Protein AF-A0A923TJC0-F1 (afdb_monomer_lite)

Foldseek 3Di:
DDPPPDPLADPLCVPPDPLLSVLLSVCVVPVDLVSLLLVLLRLLCVLQPDNDPQDSDPDPVNFAAFRCPRRNDDLVSLVVSQVSLCVRLVFHDDSVVVVVDTGSNSSSVVSSVRSVVVVVVD

Secondary structure (DSSP, 8-state):
---PPPPSS-GGGTTS-HHHHHHHHHHHHH--HHHHHHHHHHHHHHT-SS-----SS--HHHHT-BTTTTT---HHHHHHHHHHHHHHHT----HHHHHT--BHHHHHHHHHHHHHHHHHH-

Sequence (122 aa):
MSSTPAPLDPPQLARFPADVRAAYRCYRATGDAAAVQVVVLSAVREHCPRQPTLGSDDSAATINLHLVDDLGYDSLAIAELVFFLEDLFEVSICTQEIQAIGTVGELRGFVAQKLAEKSAAA

Structure (mmCIF, N/CA/C/O backbone):
data_AF-A0A923TJC0-F1
#
_entry.id   AF-A0A923TJC0-F1
#
loop_
_atom_site.group_PDB
_atom_site.id
_atom_site.type_symbol
_atom_site.label_atom_id
_atom_site.label_alt_id
_atom_site.label_comp_id
_atom_site.label_asym_id
_atom_site.label_entity_id
_atom_site.label_seq_id
_atom_site.pdbx_PDB_ins_code
_atom_site.Cartn_x
_atom_site.Cartn_y
_atom_site.Cartn_z
_atom_site.occupancy
_atom_site.B_iso_or_equiv
_atom_site.auth_seq_id
_atom_site.auth_comp_id
_atom_site.auth_asym_id
_atom_site.auth_atom_id
_atom_site.pdbx_PDB_model_num
ATOM 1 N N . MET A 1 1 ? -32.253 14.838 12.403 1.00 41.09 1 MET A N 1
ATOM 2 C CA . MET A 1 1 ? -30.906 14.278 12.630 1.00 41.09 1 MET A CA 1
ATOM 3 C C . MET A 1 1 ? -30.535 13.521 11.368 1.00 41.09 1 MET A C 1
ATOM 5 O O . MET A 1 1 ? -30.833 12.342 11.258 1.00 41.09 1 MET A O 1
ATOM 9 N N . SER A 1 2 ? -30.030 14.228 10.360 1.00 36.53 2 SER A N 1
ATOM 10 C CA . SER A 1 2 ? -29.687 13.619 9.074 1.00 36.53 2 SER A CA 1
ATOM 11 C C . SER A 1 2 ? -28.202 13.287 9.103 1.00 36.53 2 SER A C 1
ATOM 13 O O . SER A 1 2 ? -27.382 14.112 8.716 1.00 36.53 2 SER A O 1
ATOM 15 N N . SER A 1 3 ? -27.851 12.112 9.630 1.00 42.22 3 SER A N 1
ATOM 16 C CA . SER A 1 3 ? -26.529 11.543 9.371 1.00 42.22 3 SER A CA 1
ATOM 17 C C . SER A 1 3 ? -26.520 11.107 7.915 1.00 42.22 3 SER A C 1
ATOM 19 O O . SER A 1 3 ? -27.058 10.058 7.571 1.00 42.22 3 SER A O 1
ATOM 21 N N . THR A 1 4 ? -25.967 11.947 7.046 1.00 42.09 4 THR A N 1
ATOM 22 C CA . THR A 1 4 ? -25.561 11.521 5.709 1.00 42.09 4 THR A CA 1
ATOM 23 C C . THR A 1 4 ? -24.608 10.338 5.895 1.00 42.09 4 THR A C 1
ATOM 25 O O . THR A 1 4 ? -23.594 10.515 6.576 1.00 42.09 4 THR A O 1
ATOM 28 N N . PRO A 1 5 ? -24.910 9.131 5.379 1.00 47.41 5 PRO A N 1
ATOM 29 C CA . PRO A 1 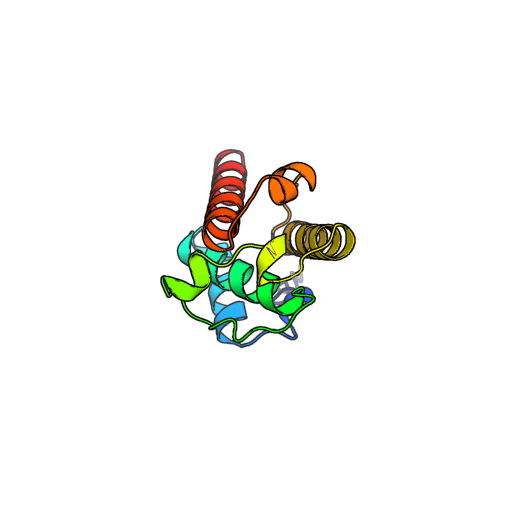5 ? -23.934 8.055 5.410 1.00 47.41 5 PRO A CA 1
ATOM 30 C C . PRO A 1 5 ? -22.713 8.548 4.637 1.00 47.41 5 PRO A C 1
ATOM 32 O O . PRO A 1 5 ? -22.846 9.008 3.500 1.00 47.41 5 PRO A O 1
ATOM 35 N N . ALA A 1 6 ? -21.546 8.521 5.282 1.00 52.81 6 ALA A N 1
ATOM 36 C CA . ALA A 1 6 ? -20.287 8.806 4.611 1.00 52.81 6 ALA A CA 1
ATOM 37 C C . ALA A 1 6 ? -20.226 7.983 3.310 1.00 52.81 6 ALA A C 1
ATOM 39 O O . ALA A 1 6 ? -20.728 6.850 3.294 1.00 52.81 6 ALA A O 1
ATOM 40 N N . PRO A 1 7 ? -19.681 8.535 2.211 1.00 55.47 7 PRO A N 1
ATOM 41 C CA . PRO A 1 7 ? -19.508 7.761 0.992 1.00 55.47 7 PRO A CA 1
ATOM 42 C C . PRO A 1 7 ? -18.808 6.443 1.344 1.00 55.47 7 PRO A C 1
ATOM 44 O O . PRO A 1 7 ? -17.827 6.434 2.084 1.00 55.47 7 PRO A O 1
ATOM 47 N N . LEU A 1 8 ? -19.365 5.324 0.869 1.00 65.69 8 LEU A N 1
ATOM 48 C CA . LEU A 1 8 ? -18.875 3.982 1.212 1.00 65.69 8 LEU A CA 1
ATOM 49 C C . LEU A 1 8 ? -17.404 3.778 0.807 1.00 65.69 8 LEU A C 1
ATOM 51 O O . LEU A 1 8 ? -16.739 2.921 1.383 1.00 65.69 8 LEU A O 1
ATOM 55 N N . ASP A 1 9 ? -16.925 4.561 -0.168 1.00 78.88 9 ASP A N 1
ATOM 56 C CA . ASP A 1 9 ? -15.534 4.610 -0.607 1.00 78.88 9 ASP A CA 1
ATOM 57 C C . ASP A 1 9 ? -14.982 6.040 -0.475 1.00 78.88 9 ASP A C 1
ATOM 59 O O . ASP A 1 9 ? -15.661 6.995 -0.872 1.00 78.88 9 ASP A O 1
ATOM 63 N N . PRO A 1 10 ? -13.747 6.206 0.015 1.00 85.25 10 PRO A N 1
ATOM 64 C CA . PRO A 1 10 ? -13.068 7.494 0.038 1.00 85.25 10 PRO A CA 1
ATOM 65 C C . PRO A 1 10 ? -12.739 7.960 -1.402 1.00 85.25 10 PRO A C 1
ATOM 67 O O . PRO A 1 10 ? -12.468 7.122 -2.272 1.00 85.25 10 PRO A O 1
ATOM 70 N N . PRO A 1 11 ? -12.771 9.277 -1.703 1.00 86.81 11 PRO A N 1
ATOM 71 C CA . PRO A 1 11 ? -12.593 9.807 -3.064 1.00 86.81 11 PRO A CA 1
ATOM 72 C C . PRO A 1 11 ? -11.256 9.419 -3.717 1.00 86.81 11 PRO A C 1
ATOM 74 O O . PRO A 1 11 ? -11.173 9.275 -4.936 1.00 86.81 11 PRO A O 1
ATOM 77 N N . GLN A 1 12 ? -10.227 9.182 -2.910 1.00 87.50 12 GLN A N 1
ATOM 78 C CA . GLN A 1 12 ? -8.901 8.706 -3.293 1.00 87.50 12 GLN A CA 1
ATOM 79 C C . GLN A 1 12 ? -8.988 7.369 -4.046 1.00 87.50 12 GLN A C 1
ATOM 81 O O . GLN A 1 12 ? -8.260 7.159 -5.016 1.00 87.50 12 GLN A O 1
ATOM 86 N N . LEU A 1 13 ? -9.939 6.507 -3.662 1.00 90.62 13 LEU A N 1
ATOM 87 C CA . LEU A 1 13 ? -10.175 5.208 -4.288 1.00 90.62 13 LEU A CA 1
ATOM 88 C C . LEU A 1 13 ? -11.156 5.251 -5.468 1.00 90.62 13 LEU A C 1
ATOM 90 O O . LEU A 1 13 ? -11.391 4.220 -6.092 1.00 90.62 13 LEU A O 1
ATOM 94 N N . ALA A 1 14 ? -11.716 6.412 -5.831 1.00 88.81 14 ALA A N 1
ATOM 95 C CA . ALA A 1 14 ? -12.716 6.506 -6.902 1.00 88.81 14 ALA A CA 1
ATOM 96 C C . ALA A 1 14 ? -12.187 6.044 -8.274 1.00 88.81 14 ALA A C 1
ATOM 98 O O . ALA A 1 14 ? -12.947 5.507 -9.078 1.00 88.81 14 ALA A O 1
ATOM 99 N N . ARG A 1 15 ? -10.884 6.230 -8.522 1.00 86.25 15 ARG A N 1
ATOM 100 C CA . ARG A 1 15 ? -10.187 5.789 -9.743 1.00 86.25 15 ARG A CA 1
ATOM 101 C C . ARG A 1 15 ? -9.765 4.314 -9.712 1.00 86.25 15 ARG A C 1
ATOM 103 O O . ARG A 1 15 ? -9.360 3.779 -10.739 1.00 86.25 15 ARG A O 1
ATOM 110 N N . PHE A 1 16 ? -9.828 3.674 -8.544 1.00 90.12 16 PHE A N 1
ATOM 111 C CA . PHE A 1 16 ? -9.328 2.320 -8.350 1.00 90.12 16 PHE A CA 1
ATOM 112 C C . PHE A 1 16 ? -10.380 1.262 -8.732 1.00 90.12 16 PHE A C 1
ATOM 114 O O . PHE A 1 16 ? -11.593 1.501 -8.629 1.00 90.12 16 P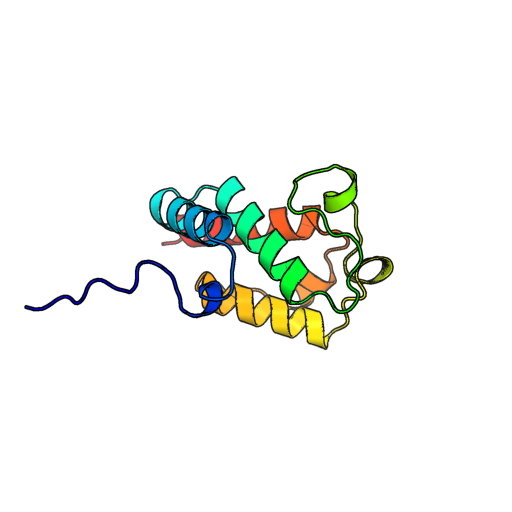HE A O 1
ATOM 121 N N . PRO A 1 17 ? -9.929 0.063 -9.140 1.00 90.56 17 PRO A N 1
ATOM 122 C CA . PRO A 1 17 ? -10.798 -1.076 -9.413 1.00 90.56 17 PRO A CA 1
ATOM 123 C C . PRO A 1 17 ? -11.747 -1.439 -8.253 1.00 90.56 17 PRO A C 1
ATOM 125 O O . PRO A 1 17 ? -11.521 -1.108 -7.085 1.00 90.56 17 PRO A O 1
ATOM 128 N N . ALA A 1 18 ? -12.859 -2.107 -8.576 1.00 89.62 18 ALA A N 1
ATOM 129 C CA . ALA A 1 18 ? -13.904 -2.438 -7.600 1.00 89.62 18 ALA A CA 1
ATOM 130 C C . ALA A 1 18 ? -13.424 -3.400 -6.498 1.00 89.62 18 ALA A C 1
ATOM 132 O O . ALA A 1 18 ? -13.866 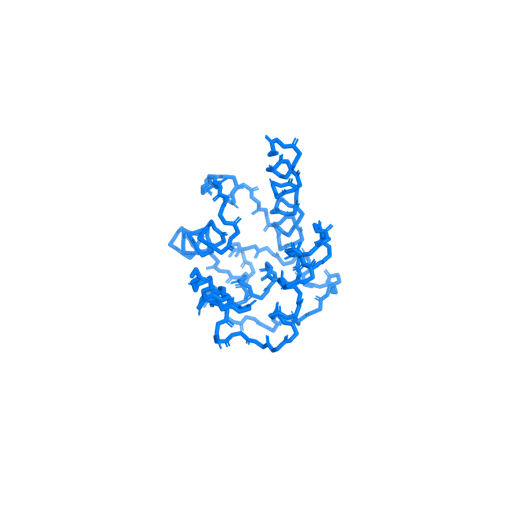-3.289 -5.358 1.00 89.62 18 ALA A O 1
ATOM 133 N N . ASP A 1 19 ? -12.510 -4.303 -6.829 1.00 91.06 19 ASP A N 1
ATOM 134 C CA . ASP A 1 19 ? -11.825 -5.216 -5.915 1.00 91.06 19 ASP A CA 1
ATOM 135 C C . ASP A 1 19 ? -10.985 -4.465 -4.873 1.00 91.06 19 ASP A C 1
ATOM 137 O O . ASP A 1 19 ? -11.078 -4.772 -3.687 1.00 91.06 19 ASP A O 1
ATOM 141 N N . VAL A 1 20 ? -10.270 -3.406 -5.266 1.00 93.06 20 VAL A N 1
ATOM 142 C CA . VAL A 1 20 ? -9.497 -2.564 -4.332 1.00 93.06 20 VAL A CA 1
ATOM 143 C C . VAL A 1 20 ? -10.416 -1.824 -3.364 1.00 93.06 20 VAL A C 1
ATOM 145 O O . VAL A 1 20 ? -10.166 -1.775 -2.159 1.00 93.06 20 VAL A O 1
ATOM 148 N N . ARG A 1 21 ? -11.528 -1.282 -3.871 1.00 93.44 21 ARG A N 1
ATOM 149 C CA . ARG A 1 21 ? -12.548 -0.636 -3.033 1.00 93.44 21 ARG A CA 1
ATOM 150 C C . ARG A 1 21 ? -13.200 -1.629 -2.072 1.00 93.44 21 ARG A C 1
ATOM 152 O O . ARG A 1 21 ? -13.373 -1.323 -0.894 1.00 93.44 21 ARG A O 1
ATOM 159 N N . ALA A 1 22 ? -13.504 -2.839 -2.538 1.00 93.06 22 ALA A N 1
ATOM 160 C CA . ALA A 1 22 ? -14.021 -3.910 -1.692 1.00 93.06 22 ALA A CA 1
ATOM 161 C C . ALA A 1 22 ? -13.015 -4.318 -0.602 1.00 93.06 22 ALA A C 1
ATOM 163 O O . ALA A 1 22 ? -13.414 -4.484 0.551 1.00 93.06 22 ALA A O 1
ATOM 164 N N . ALA A 1 23 ? -11.722 -4.403 -0.932 1.00 93.75 23 ALA A N 1
ATOM 165 C CA . ALA A 1 23 ? -10.662 -4.657 0.038 1.00 93.75 23 ALA A CA 1
ATOM 166 C C . ALA A 1 23 ? -10.596 -3.544 1.095 1.00 93.75 23 ALA A C 1
ATOM 168 O O . ALA A 1 23 ? -10.646 -3.831 2.287 1.00 93.75 23 ALA A O 1
ATOM 169 N N . TYR A 1 24 ? -10.615 -2.269 0.698 1.00 94.56 24 TYR A N 1
ATOM 170 C CA . TYR A 1 24 ? -10.639 -1.166 1.664 1.00 94.56 24 TYR A CA 1
ATOM 171 C C . TYR A 1 24 ? -11.847 -1.238 2.613 1.00 94.56 24 TYR A C 1
ATOM 173 O O . TYR A 1 24 ? -11.697 -1.076 3.824 1.00 94.56 24 TYR A O 1
ATOM 181 N N . ARG A 1 25 ? -13.042 -1.548 2.095 1.00 92.56 25 ARG A N 1
ATOM 182 C CA . ARG A 1 25 ? -14.236 -1.753 2.934 1.00 92.56 25 ARG A CA 1
ATOM 183 C C . ARG A 1 25 ? -14.081 -2.936 3.888 1.00 92.56 25 ARG A C 1
ATOM 185 O O . ARG A 1 25 ? -14.483 -2.825 5.043 1.00 92.56 25 ARG A O 1
ATOM 192 N N . CYS A 1 26 ? -13.495 -4.043 3.428 1.00 93.06 26 CYS A N 1
ATOM 193 C CA . CYS A 1 26 ? -13.198 -5.203 4.269 1.00 93.06 26 CYS A CA 1
ATOM 194 C C . CYS A 1 26 ? -12.262 -4.814 5.417 1.00 93.06 26 CYS A C 1
ATOM 196 O O . CYS A 1 26 ? -12.581 -5.072 6.578 1.00 93.06 26 CYS A O 1
ATOM 198 N N . TYR A 1 27 ? -11.173 -4.104 5.111 1.00 93.19 27 TYR A N 1
ATOM 199 C CA . TYR A 1 27 ? -10.261 -3.564 6.115 1.00 93.19 27 TYR A CA 1
ATOM 200 C C . TYR A 1 27 ? -10.999 -2.668 7.120 1.00 93.19 27 TYR A C 1
ATOM 202 O O . TYR A 1 27 ? -10.903 -2.896 8.321 1.00 93.19 27 TYR A O 1
ATOM 210 N N . ARG A 1 28 ? -11.806 -1.702 6.660 1.00 90.56 28 ARG A N 1
ATOM 211 C CA . ARG A 1 28 ? -12.560 -0.807 7.559 1.00 90.56 28 ARG A CA 1
ATOM 212 C C . ARG A 1 28 ? -13.553 -1.552 8.457 1.00 90.56 28 ARG A C 1
ATOM 214 O O . ARG A 1 28 ? -13.858 -1.061 9.538 1.00 90.56 28 ARG A O 1
ATOM 221 N N . ALA A 1 29 ? -14.068 -2.698 8.015 1.00 90.31 29 ALA A N 1
ATOM 222 C CA . ALA A 1 29 ? -15.023 -3.500 8.776 1.00 90.31 29 ALA A CA 1
ATOM 223 C C . ALA A 1 29 ? -14.364 -4.496 9.747 1.00 90.31 29 ALA A C 1
ATOM 225 O O . ALA A 1 29 ? -14.969 -4.834 10.760 1.00 90.31 29 ALA A O 1
ATOM 226 N N . THR A 1 30 ? -13.165 -4.996 9.431 1.00 90.75 30 THR A N 1
ATOM 227 C CA . THR A 1 30 ? -12.574 -6.167 10.110 1.00 90.75 30 THR A CA 1
ATOM 228 C C . THR A 1 30 ? -11.165 -5.946 10.652 1.00 90.75 30 THR A C 1
ATOM 230 O O . THR A 1 30 ? -10.713 -6.727 11.483 1.00 90.75 30 THR A O 1
ATOM 233 N N . GLY A 1 31 ? -10.456 -4.919 10.180 1.00 90.12 31 GLY A N 1
ATOM 234 C CA . GLY A 1 31 ? -9.024 -4.750 10.418 1.00 90.12 31 GLY A CA 1
ATOM 235 C C . GLY A 1 31 ? -8.147 -5.769 9.679 1.00 90.12 31 GLY A C 1
ATOM 236 O O . GLY A 1 31 ? -6.980 -5.916 10.030 1.00 90.12 31 GLY A O 1
ATOM 237 N N . ASP A 1 32 ? -8.679 -6.488 8.681 1.00 92.31 32 ASP A N 1
ATOM 238 C CA . ASP A 1 32 ? -7.947 -7.541 7.971 1.00 92.31 32 ASP A CA 1
ATOM 239 C C . ASP A 1 32 ? -6.688 -7.010 7.264 1.00 92.31 32 ASP A C 1
ATOM 241 O O . ASP A 1 32 ? -6.743 -6.145 6.383 1.00 92.31 32 ASP A O 1
ATOM 245 N N . ALA A 1 33 ? -5.540 -7.578 7.634 1.00 92.38 33 ALA A N 1
ATOM 246 C CA . ALA A 1 33 ? -4.249 -7.245 7.058 1.00 92.38 33 ALA A CA 1
ATOM 247 C C . ALA A 1 33 ? -4.173 -7.615 5.572 1.00 92.38 33 ALA A C 1
ATOM 249 O O . ALA A 1 33 ? -3.597 -6.856 4.797 1.00 92.38 33 ALA A O 1
ATOM 250 N N . ALA A 1 34 ? -4.776 -8.728 5.139 1.00 91.88 34 ALA A N 1
ATOM 251 C CA . ALA A 1 34 ? -4.745 -9.114 3.728 1.00 91.88 34 ALA A CA 1
ATOM 252 C C . ALA A 1 34 ? -5.450 -8.060 2.859 1.00 91.88 34 ALA A C 1
ATOM 254 O O . ALA A 1 34 ? -4.945 -7.662 1.808 1.00 91.88 34 ALA A O 1
ATOM 255 N N . ALA A 1 35 ? -6.567 -7.524 3.351 1.00 93.31 35 ALA A N 1
ATOM 256 C CA . ALA A 1 35 ? -7.283 -6.438 2.706 1.00 93.31 35 ALA A CA 1
ATOM 257 C C . ALA A 1 35 ? -6.444 -5.147 2.596 1.00 93.31 35 ALA A C 1
ATOM 259 O O . ALA A 1 35 ? -6.424 -4.520 1.535 1.00 93.31 35 ALA A O 1
ATOM 260 N N . VAL A 1 36 ? -5.689 -4.780 3.641 1.00 94.25 36 VAL A N 1
ATOM 261 C CA . VAL A 1 36 ? -4.722 -3.662 3.577 1.00 94.25 36 VAL A CA 1
ATOM 262 C C . VAL A 1 36 ? -3.700 -3.900 2.475 1.00 94.25 36 VAL A C 1
ATOM 264 O O . VAL A 1 36 ? -3.445 -3.021 1.654 1.00 94.25 36 VAL A O 1
ATOM 267 N N . GLN A 1 37 ? -3.125 -5.098 2.431 1.00 92.88 37 GLN A N 1
ATOM 268 C CA . GLN A 1 37 ? -2.048 -5.410 1.506 1.00 92.88 37 GLN A CA 1
ATOM 269 C C . GLN A 1 37 ? -2.476 -5.332 0.028 1.00 92.88 37 GLN A C 1
ATOM 271 O O . GLN A 1 37 ? -1.639 -5.013 -0.820 1.00 92.88 37 GLN A O 1
ATOM 276 N N . VAL A 1 38 ? -3.752 -5.593 -0.288 1.00 93.25 38 VAL A N 1
ATOM 277 C CA . VAL A 1 38 ? -4.341 -5.404 -1.632 1.00 93.25 38 VAL A CA 1
ATOM 278 C C . VAL A 1 38 ? -4.392 -3.922 -2.009 1.00 93.25 38 VAL A C 1
ATOM 280 O O . VAL A 1 38 ? -4.001 -3.527 -3.112 1.00 93.25 38 VAL A O 1
ATOM 283 N N . VAL A 1 39 ? -4.845 -3.082 -1.077 1.00 94.25 39 VAL A N 1
ATOM 284 C CA . VAL A 1 39 ? -4.935 -1.631 -1.281 1.00 94.25 39 VAL A CA 1
ATOM 285 C C . VAL A 1 39 ? -3.543 -1.023 -1.440 1.00 94.25 39 VAL A C 1
ATOM 287 O O . VAL A 1 39 ? -3.323 -0.242 -2.363 1.00 94.25 39 VAL A O 1
ATOM 290 N N . VAL A 1 40 ? -2.585 -1.433 -0.605 1.00 94.56 40 VAL A N 1
ATOM 291 C CA . VAL A 1 40 ? -1.195 -0.957 -0.670 1.00 94.56 40 VAL A CA 1
ATOM 292 C C . VAL A 1 40 ? -0.536 -1.347 -1.989 1.00 94.56 40 VAL A C 1
ATOM 294 O O . VAL A 1 40 ? 0.073 -0.493 -2.620 1.00 94.56 40 VAL A O 1
ATOM 297 N N . LEU A 1 41 ? -0.690 -2.591 -2.458 1.00 93.56 41 LEU A N 1
ATOM 298 C CA . LEU A 1 41 ? -0.138 -3.003 -3.755 1.00 93.56 41 LEU A CA 1
ATOM 299 C C . LEU A 1 41 ? -0.698 -2.154 -4.906 1.00 93.56 41 LEU A C 1
ATOM 301 O O . LEU A 1 41 ? 0.031 -1.763 -5.817 1.00 93.56 41 LEU A O 1
ATOM 305 N N . SER A 1 42 ? -1.988 -1.828 -4.841 1.00 92.75 42 SER A N 1
ATOM 306 C CA . SER A 1 42 ? -2.627 -0.971 -5.839 1.00 92.75 42 SER A CA 1
ATOM 307 C C . SER A 1 42 ? -2.100 0.464 -5.777 1.00 92.75 42 SER A C 1
ATOM 309 O O . SER A 1 42 ? -1.848 1.063 -6.818 1.00 92.75 42 SER A O 1
ATOM 311 N N . ALA A 1 43 ? -1.894 1.003 -4.572 1.00 93.31 43 ALA A N 1
ATOM 312 C CA . ALA A 1 43 ? -1.298 2.322 -4.368 1.00 93.31 43 ALA A CA 1
ATOM 313 C C . ALA A 1 43 ? 0.145 2.378 -4.887 1.00 93.31 43 ALA A C 1
ATOM 315 O O . ALA A 1 43 ? 0.516 3.326 -5.574 1.00 93.31 43 ALA A O 1
ATOM 316 N N . VAL A 1 44 ? 0.937 1.331 -4.626 1.00 92.81 44 VAL A N 1
ATOM 317 C CA . VAL A 1 44 ? 2.286 1.188 -5.183 1.00 92.81 44 VAL A CA 1
ATOM 318 C C . VAL A 1 44 ? 2.217 1.273 -6.703 1.00 92.81 44 VAL A C 1
ATOM 320 O O . VAL A 1 44 ? 2.870 2.099 -7.321 1.00 92.81 44 VAL A O 1
ATOM 323 N N . ARG A 1 45 ? 1.348 0.488 -7.335 1.00 90.69 45 ARG A N 1
ATOM 324 C CA . ARG A 1 45 ? 1.230 0.505 -8.793 1.00 90.69 45 ARG A CA 1
ATOM 325 C C . ARG A 1 45 ? 0.828 1.873 -9.362 1.00 90.69 45 ARG A C 1
ATOM 327 O O . ARG A 1 45 ? 1.366 2.260 -10.393 1.00 90.69 45 ARG A O 1
ATOM 334 N N . GLU A 1 46 ? -0.092 2.583 -8.712 1.00 90.44 46 GLU A N 1
ATOM 335 C CA . GLU A 1 46 ? -0.553 3.916 -9.136 1.00 90.44 46 GLU A CA 1
ATOM 336 C C . GLU A 1 46 ? 0.568 4.966 -9.079 1.00 90.44 46 GLU A C 1
ATOM 338 O O . GLU A 1 46 ? 0.689 5.785 -9.986 1.00 90.44 46 GLU A O 1
ATOM 343 N N . HIS A 1 47 ? 1.406 4.922 -8.041 1.00 91.56 47 HIS A N 1
ATOM 344 C CA . HIS A 1 47 ? 2.503 5.876 -7.830 1.00 91.56 47 HIS A CA 1
ATOM 345 C C . HIS A 1 47 ? 3.851 5.397 -8.390 1.00 91.56 47 HIS A C 1
ATOM 347 O O . HIS A 1 47 ? 4.883 6.016 -8.139 1.00 91.56 47 HIS A O 1
ATOM 353 N N . CYS A 1 48 ? 3.866 4.286 -9.127 1.00 90.12 48 CYS A N 1
ATOM 354 C CA . CYS A 1 48 ? 5.084 3.667 -9.631 1.00 90.12 48 CYS A CA 1
ATOM 355 C C . CYS A 1 48 ? 5.656 4.465 -10.822 1.00 90.12 48 CYS A C 1
ATOM 357 O O . CYS A 1 48 ? 4.994 4.542 -11.864 1.00 90.12 48 CYS A O 1
ATOM 359 N N . PRO A 1 49 ? 6.883 5.020 -10.741 1.00 86.69 49 PRO A N 1
ATOM 360 C CA . PRO A 1 49 ? 7.428 5.862 -11.814 1.00 86.69 49 PRO A CA 1
ATOM 361 C C . PRO A 1 49 ? 7.779 5.078 -13.077 1.00 86.69 49 PRO A C 1
ATOM 363 O O . PRO A 1 49 ? 7.542 5.533 -14.199 1.00 86.69 49 PRO A O 1
ATOM 366 N N . ARG A 1 50 ? 8.338 3.874 -12.914 1.00 82.69 50 ARG A N 1
ATOM 367 C CA . ARG A 1 50 ? 8.450 2.906 -14.007 1.00 82.69 50 ARG A CA 1
ATOM 368 C C . ARG A 1 50 ? 7.212 2.027 -13.959 1.00 82.69 50 ARG A C 1
ATOM 370 O O . ARG A 1 50 ? 6.807 1.620 -12.884 1.00 82.69 50 ARG A O 1
ATOM 377 N N . GLN A 1 51 ? 6.619 1.705 -15.104 1.00 63.88 51 GLN A N 1
ATOM 378 C CA . GLN A 1 51 ? 5.547 0.708 -15.179 1.00 63.88 51 GLN A CA 1
ATOM 379 C C . GLN A 1 51 ? 6.139 -0.636 -15.624 1.00 63.88 51 GLN A C 1
ATOM 381 O O . GLN A 1 51 ? 5.987 -1.003 -16.793 1.00 63.88 51 GLN A O 1
ATOM 386 N N . PRO A 1 52 ? 6.851 -1.392 -14.763 1.00 59.16 52 PRO A N 1
ATOM 387 C CA . PRO A 1 52 ? 7.059 -2.794 -15.061 1.00 59.16 52 PRO A CA 1
ATOM 388 C C . PRO A 1 52 ? 5.700 -3.498 -15.014 1.00 59.16 52 PRO A C 1
ATOM 390 O O . PRO A 1 52 ? 4.693 -2.950 -14.558 1.00 59.16 52 PRO A O 1
ATOM 393 N N . THR A 1 53 ? 5.659 -4.735 -15.491 1.00 62.50 53 THR A N 1
ATOM 394 C CA . THR A 1 53 ? 4.509 -5.629 -15.343 1.00 62.50 53 THR A CA 1
ATOM 395 C C . THR A 1 53 ? 4.317 -5.996 -13.866 1.00 62.50 53 THR A C 1
ATOM 397 O O . THR A 1 53 ? 4.572 -7.127 -13.461 1.00 62.50 53 THR A O 1
ATOM 400 N N . LEU A 1 54 ? 3.917 -5.025 -13.043 1.00 71.56 54 LEU A N 1
ATOM 401 C CA . LEU A 1 54 ? 3.437 -5.236 -11.688 1.00 71.56 54 LEU A CA 1
ATOM 402 C C . LEU A 1 54 ? 2.137 -6.024 -11.801 1.00 71.56 54 LEU A C 1
ATOM 404 O O . LEU A 1 54 ? 1.117 -5.508 -12.271 1.00 71.56 54 LEU A O 1
ATOM 408 N N . GLY A 1 55 ? 2.205 -7.299 -11.425 1.00 68.56 55 GLY A N 1
ATOM 409 C CA . GLY A 1 55 ? 1.020 -8.129 -11.280 1.00 68.56 55 GLY A CA 1
ATOM 410 C C . GLY A 1 55 ? 0.088 -7.538 -10.226 1.00 68.56 55 GLY A C 1
ATOM 411 O O . GLY A 1 55 ? 0.522 -6.826 -9.321 1.00 68.56 55 GLY A O 1
ATOM 412 N N . SER A 1 56 ? -1.197 -7.858 -10.326 1.00 70.25 56 SER A N 1
ATOM 413 C CA . SER A 1 56 ? -2.171 -7.515 -9.283 1.00 70.25 56 SER A CA 1
ATOM 414 C C . SER A 1 56 ? -2.156 -8.527 -8.126 1.00 70.25 56 SER A C 1
ATOM 416 O O . SER A 1 56 ? -3.003 -8.463 -7.241 1.00 70.25 56 SER A O 1
ATOM 418 N N . ASP A 1 57 ? -1.206 -9.464 -8.145 1.00 75.50 57 ASP A N 1
ATOM 419 C CA . ASP A 1 57 ? -1.188 -10.662 -7.316 1.00 75.50 57 ASP A CA 1
ATOM 420 C C . ASP A 1 57 ? 0.004 -10.694 -6.357 1.00 75.50 57 ASP A C 1
ATOM 422 O O . ASP A 1 57 ? 1.077 -10.141 -6.618 1.00 75.50 57 ASP A O 1
ATOM 426 N N . ASP A 1 58 ? -0.164 -11.479 -5.296 1.00 76.88 58 ASP A N 1
ATOM 427 C CA . ASP A 1 58 ? 0.814 -11.782 -4.243 1.00 76.88 58 ASP A CA 1
ATOM 428 C C . ASP A 1 58 ? 1.948 -12.728 -4.687 1.00 76.88 58 ASP A C 1
ATOM 430 O O . ASP A 1 58 ? 2.525 -13.476 -3.900 1.00 76.88 58 ASP A O 1
ATOM 434 N N . SER A 1 59 ? 2.243 -12.767 -5.987 1.00 83.69 59 SER A N 1
ATOM 435 C CA . SER A 1 59 ? 3.269 -13.659 -6.520 1.00 83.69 59 SER A CA 1
ATOM 436 C C . SER A 1 59 ? 4.632 -13.351 -5.900 1.00 83.69 59 SER A C 1
ATOM 438 O O . SER A 1 59 ? 4.977 -12.188 -5.679 1.00 83.69 59 SER A O 1
ATOM 440 N N . ALA A 1 60 ? 5.453 -14.393 -5.716 1.00 81.31 60 ALA A N 1
ATOM 441 C CA . ALA A 1 60 ? 6.844 -14.257 -5.285 1.00 81.31 60 ALA A CA 1
ATOM 442 C C . ALA A 1 60 ? 7.615 -13.244 -6.153 1.00 81.31 60 ALA A C 1
ATOM 444 O O . ALA A 1 60 ? 8.477 -12.528 -5.657 1.00 81.31 60 ALA A O 1
ATOM 445 N N . ALA A 1 61 ? 7.280 -13.149 -7.443 1.00 85.19 61 ALA A N 1
ATOM 446 C CA . ALA A 1 61 ? 7.863 -12.153 -8.334 1.00 85.19 61 ALA A CA 1
ATOM 447 C C . ALA A 1 61 ? 7.495 -10.718 -7.926 1.00 85.19 61 ALA A C 1
ATOM 449 O O . ALA A 1 61 ? 8.370 -9.868 -7.917 1.00 85.19 61 ALA A O 1
ATOM 450 N N . THR A 1 62 ? 6.239 -10.454 -7.550 1.00 87.25 62 THR A N 1
ATOM 451 C CA . THR A 1 62 ? 5.760 -9.120 -7.155 1.00 87.25 62 THR A CA 1
ATOM 452 C C . THR A 1 62 ? 6.369 -8.674 -5.830 1.00 87.25 62 THR A C 1
ATOM 454 O O . THR A 1 62 ? 6.839 -7.547 -5.715 1.00 87.25 62 THR A O 1
ATOM 457 N N . ILE A 1 63 ? 6.375 -9.551 -4.821 1.00 90.19 63 ILE A N 1
ATOM 458 C CA . ILE A 1 63 ? 6.802 -9.186 -3.462 1.00 90.19 63 ILE A CA 1
ATOM 459 C C . ILE A 1 63 ? 8.308 -8.923 -3.351 1.00 90.19 63 ILE A C 1
ATOM 461 O O . ILE A 1 63 ? 8.707 -8.167 -2.474 1.00 90.19 63 ILE A O 1
ATOM 465 N N . ASN A 1 64 ? 9.121 -9.513 -4.235 1.00 92.00 64 ASN A N 1
ATOM 466 C CA . ASN A 1 64 ? 10.578 -9.350 -4.250 1.00 92.00 64 ASN A CA 1
ATOM 467 C C . ASN A 1 64 ? 11.055 -8.147 -5.085 1.00 92.00 64 ASN A C 1
ATOM 469 O O . ASN A 1 64 ? 12.258 -7.890 -5.124 1.00 92.00 64 ASN A O 1
ATOM 473 N N . LEU A 1 65 ? 10.151 -7.422 -5.758 1.00 91.75 65 LEU A N 1
ATOM 474 C CA . LEU A 1 65 ? 10.517 -6.217 -6.508 1.00 91.75 65 LEU A CA 1
ATOM 475 C C . LEU A 1 65 ? 10.999 -5.133 -5.549 1.00 91.75 65 LEU A C 1
ATOM 477 O O . LEU A 1 65 ? 10.301 -4.798 -4.588 1.00 91.75 65 LEU A O 1
ATOM 481 N N . HIS A 1 66 ? 12.166 -4.568 -5.843 1.00 92.50 66 HIS A N 1
ATOM 482 C CA . HIS A 1 66 ? 12.732 -3.453 -5.105 1.00 92.50 66 HIS A CA 1
ATOM 483 C C . HIS A 1 66 ? 12.073 -2.135 -5.513 1.00 92.50 66 HIS A C 1
ATOM 485 O O . HIS A 1 66 ? 11.957 -1.822 -6.701 1.00 92.50 66 HIS A O 1
ATOM 491 N N . LEU A 1 67 ? 11.681 -1.326 -4.528 1.00 91.88 67 LEU A N 1
ATOM 492 C CA . LEU A 1 67 ? 11.010 -0.045 -4.763 1.00 91.88 67 LEU A CA 1
ATOM 493 C C . LEU A 1 67 ? 11.891 0.888 -5.611 1.00 91.88 67 LEU A C 1
ATOM 495 O O . LEU A 1 67 ? 11.456 1.418 -6.630 1.00 91.88 67 LEU A O 1
ATOM 499 N N . VAL A 1 68 ? 13.157 1.064 -5.246 1.00 91.25 68 VAL A N 1
ATOM 500 C CA . VAL A 1 68 ? 14.050 1.977 -5.976 1.00 91.25 68 VAL A CA 1
ATOM 501 C C . VAL A 1 68 ? 14.600 1.313 -7.240 1.00 91.25 68 VAL A C 1
ATOM 503 O O . VAL A 1 68 ? 14.423 1.826 -8.351 1.00 91.25 68 VAL A O 1
ATOM 506 N N . ASP A 1 69 ? 15.233 0.151 -7.085 1.00 91.31 69 ASP A N 1
ATOM 507 C CA . ASP A 1 69 ? 1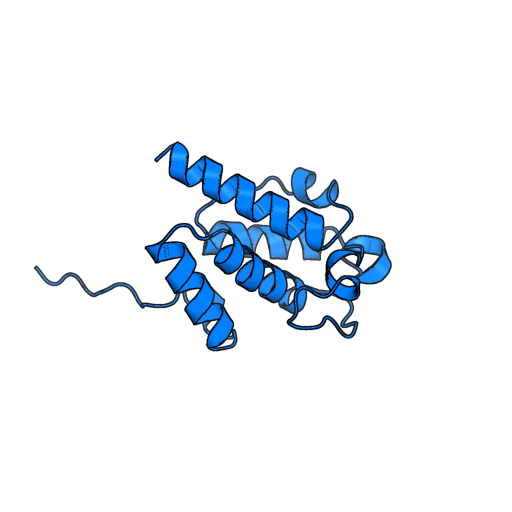6.013 -0.461 -8.163 1.00 91.31 69 ASP A CA 1
ATOM 508 C C . ASP A 1 69 ? 15.131 -0.984 -9.306 1.00 91.31 69 ASP A C 1
ATOM 510 O O . ASP A 1 69 ? 15.392 -0.661 -10.472 1.00 91.31 69 ASP A O 1
ATOM 514 N N . ASP A 1 70 ? 14.048 -1.701 -8.984 1.00 90.94 70 ASP A N 1
ATOM 515 C CA . ASP A 1 70 ? 13.171 -2.328 -9.981 1.00 90.94 70 ASP A CA 1
ATOM 516 C C . ASP A 1 70 ? 12.018 -1.407 -10.404 1.00 90.94 70 ASP A C 1
ATOM 518 O O . ASP A 1 70 ? 11.712 -1.280 -11.593 1.00 90.94 70 ASP A O 1
ATOM 522 N N . LEU A 1 71 ? 11.378 -0.739 -9.439 1.00 90.81 71 LEU A N 1
ATOM 523 C CA . LEU A 1 71 ? 10.183 0.082 -9.672 1.00 90.81 71 LEU A CA 1
ATOM 524 C C . LEU A 1 71 ? 10.496 1.560 -9.956 1.00 90.81 71 LEU A C 1
ATOM 526 O O . LEU A 1 71 ? 9.667 2.282 -10.513 1.00 90.81 71 LEU A O 1
ATOM 530 N N . GLY A 1 72 ? 11.719 2.011 -9.663 1.00 91.31 72 GLY A N 1
ATOM 531 C CA . GLY A 1 72 ? 12.156 3.378 -9.943 1.00 91.31 72 GLY A CA 1
ATOM 532 C C . GLY A 1 72 ? 11.590 4.432 -9.011 1.00 91.31 72 GLY A C 1
ATOM 533 O O . GLY A 1 72 ? 11.527 5.583 -9.428 1.00 91.31 72 GLY A O 1
ATOM 534 N N . TYR A 1 73 ? 11.181 4.062 -7.799 1.00 93.12 73 TYR A N 1
ATOM 535 C CA . TYR A 1 73 ? 10.783 5.036 -6.793 1.00 93.12 73 TYR A CA 1
ATOM 536 C C . TYR A 1 73 ? 11.932 5.985 -6.473 1.00 93.12 73 TYR A C 1
ATOM 538 O O . TYR A 1 73 ? 12.998 5.572 -6.020 1.00 93.12 73 TYR A O 1
ATOM 546 N N . ASP A 1 74 ? 11.685 7.270 -6.679 1.00 92.50 74 ASP A N 1
ATOM 547 C CA . ASP A 1 74 ? 12.511 8.360 -6.194 1.00 92.50 74 ASP A CA 1
ATOM 548 C C . ASP A 1 74 ? 11.871 9.006 -4.952 1.00 92.50 74 ASP A C 1
ATOM 550 O O . ASP A 1 74 ? 10.788 8.622 -4.502 1.00 92.50 74 ASP A O 1
ATOM 554 N N . SER A 1 75 ? 12.543 9.997 -4.364 1.00 91.62 75 SER A N 1
ATOM 555 C CA . SER A 1 75 ? 12.066 10.645 -3.138 1.00 91.62 75 SER A CA 1
ATOM 556 C C . SER A 1 75 ? 10.702 11.319 -3.305 1.00 91.62 75 SER A C 1
ATOM 558 O O . SER A 1 75 ? 9.931 11.334 -2.343 1.00 91.62 75 SER A O 1
ATOM 560 N N . LEU A 1 76 ? 10.386 11.841 -4.498 1.00 93.25 76 LEU A N 1
ATOM 561 C CA . LEU A 1 76 ? 9.082 12.435 -4.778 1.00 93.25 76 LEU A CA 1
ATOM 562 C C . LEU A 1 76 ? 7.996 11.360 -4.837 1.00 93.25 76 LEU A C 1
ATOM 564 O O . LEU A 1 76 ? 7.006 11.477 -4.121 1.00 93.25 76 LEU A O 1
ATOM 568 N N . ALA A 1 77 ? 8.203 10.287 -5.606 1.00 93.56 77 ALA A N 1
ATOM 569 C CA . ALA A 1 77 ? 7.234 9.195 -5.707 1.00 93.56 77 ALA A CA 1
ATOM 570 C C . ALA A 1 77 ? 6.958 8.525 -4.350 1.00 93.56 77 ALA A C 1
ATOM 572 O O . ALA A 1 77 ? 5.814 8.197 -4.032 1.00 93.56 77 ALA A O 1
ATOM 573 N N . ILE A 1 78 ? 7.991 8.360 -3.512 1.00 93.75 78 ILE A N 1
ATOM 574 C CA . ILE A 1 78 ? 7.818 7.851 -2.143 1.00 93.75 78 ILE A CA 1
ATOM 575 C C . ILE A 1 78 ? 6.975 8.824 -1.311 1.00 93.75 78 ILE A C 1
ATOM 577 O O . ILE A 1 78 ? 6.075 8.385 -0.598 1.00 93.75 78 ILE A O 1
ATOM 581 N N . ALA A 1 79 ? 7.241 10.130 -1.391 1.00 94.06 79 ALA A N 1
ATOM 582 C CA . ALA A 1 79 ? 6.469 11.129 -0.655 1.00 94.06 79 ALA A CA 1
ATOM 583 C C . ALA A 1 79 ? 4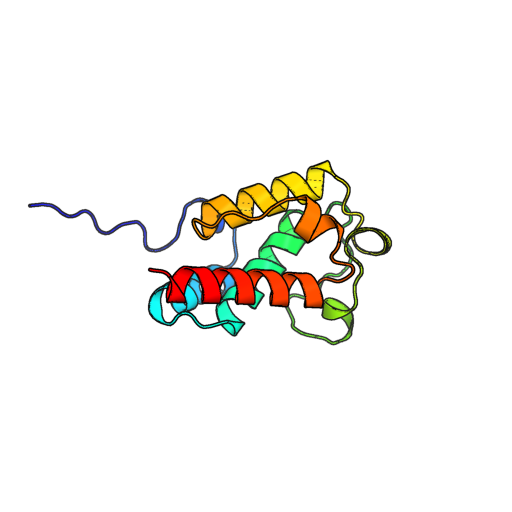.994 11.160 -1.092 1.00 94.06 79 ALA A C 1
ATOM 585 O O . ALA A 1 79 ? 4.113 11.239 -0.239 1.00 94.06 79 ALA A O 1
ATOM 586 N N . GLU A 1 80 ? 4.713 11.042 -2.391 1.00 94.69 80 GLU A N 1
ATOM 587 C CA . GLU A 1 80 ? 3.345 10.968 -2.919 1.00 94.69 80 GLU A CA 1
ATOM 588 C C . GLU A 1 80 ? 2.612 9.705 -2.456 1.00 94.69 80 GLU A C 1
ATOM 590 O O . GLU A 1 80 ? 1.460 9.786 -2.028 1.00 94.69 80 GLU A O 1
ATOM 595 N N . LEU A 1 81 ? 3.288 8.552 -2.488 1.00 94.69 81 LEU A N 1
ATOM 596 C CA . LEU A 1 81 ? 2.734 7.296 -1.989 1.00 94.69 81 LEU A CA 1
ATOM 597 C C . LEU A 1 81 ? 2.428 7.378 -0.489 1.00 94.69 81 LEU A C 1
ATOM 599 O O . LEU A 1 81 ? 1.352 6.965 -0.062 1.00 94.69 81 LEU A O 1
ATOM 603 N N . VAL A 1 82 ? 3.355 7.916 0.308 1.00 94.62 82 VAL A N 1
ATOM 604 C CA . VAL A 1 82 ? 3.156 8.128 1.749 1.00 94.62 82 VAL A CA 1
ATOM 605 C C . VAL A 1 82 ? 1.946 9.020 1.983 1.00 94.62 82 VAL A C 1
ATOM 607 O O . VAL A 1 82 ? 1.031 8.601 2.684 1.00 94.62 82 VAL A O 1
ATOM 610 N N . PHE A 1 83 ? 1.889 10.184 1.333 1.00 94.06 83 PHE A N 1
ATOM 611 C CA . PHE A 1 83 ? 0.775 11.117 1.479 1.00 94.06 83 PHE A CA 1
ATOM 612 C C . PHE A 1 83 ? -0.571 10.462 1.137 1.00 94.06 83 PHE A C 1
ATOM 614 O O . PHE A 1 83 ? -1.540 10.609 1.881 1.00 94.06 83 PHE A O 1
ATOM 621 N N . PHE A 1 84 ? -0.628 9.683 0.051 1.00 95.38 84 PHE A N 1
ATOM 622 C CA . PHE A 1 84 ? -1.824 8.932 -0.323 1.00 95.38 84 PHE A CA 1
ATOM 623 C C . PHE A 1 84 ? -2.241 7.919 0.754 1.00 95.38 84 PHE A C 1
ATOM 625 O O . PHE A 1 84 ? -3.421 7.831 1.088 1.00 95.38 84 PHE A O 1
ATOM 632 N N . LEU A 1 85 ? -1.296 7.149 1.301 1.00 95.00 85 LEU A N 1
ATOM 633 C CA . LEU A 1 85 ? -1.577 6.139 2.325 1.00 95.00 85 LEU A CA 1
ATOM 634 C C . LEU A 1 85 ? -2.005 6.770 3.657 1.00 95.00 85 LEU A C 1
ATOM 636 O O . LEU A 1 85 ? -2.945 6.282 4.284 1.00 95.00 85 LEU A O 1
ATOM 640 N N . GLU A 1 86 ? -1.339 7.844 4.078 1.00 94.44 86 GLU A N 1
ATOM 641 C CA . GLU A 1 86 ? -1.668 8.586 5.297 1.00 94.44 86 GLU A CA 1
ATOM 642 C C . GLU A 1 86 ? -3.089 9.152 5.239 1.00 94.44 86 GLU A C 1
ATOM 644 O O . GLU A 1 86 ? -3.878 8.934 6.159 1.00 94.44 86 GLU A O 1
ATOM 649 N N . ASP A 1 87 ? -3.434 9.809 4.132 1.00 93.75 87 ASP A N 1
ATOM 650 C CA . ASP A 1 87 ? -4.756 10.387 3.891 1.00 93.75 87 ASP A CA 1
ATOM 651 C C . ASP A 1 87 ? -5.843 9.301 3.772 1.00 93.75 87 ASP A C 1
ATOM 653 O O . ASP A 1 87 ? -6.925 9.417 4.347 1.00 93.75 87 ASP A O 1
ATOM 657 N N . LEU A 1 88 ? -5.547 8.185 3.096 1.00 93.75 88 LEU A N 1
ATOM 658 C CA . LEU A 1 88 ? -6.501 7.090 2.900 1.00 93.75 88 LEU A CA 1
ATOM 659 C C . LEU A 1 88 ? -6.808 6.300 4.185 1.00 93.75 88 LEU A C 1
ATOM 661 O O . LEU A 1 88 ? -7.950 5.874 4.408 1.00 93.75 88 LEU A O 1
ATOM 665 N N . PHE A 1 89 ? -5.789 6.038 5.002 1.00 93.00 89 PHE A N 1
ATOM 666 C CA . PHE A 1 89 ? -5.910 5.214 6.208 1.00 93.00 89 PHE A CA 1
ATOM 667 C C . PHE A 1 89 ? -5.974 6.025 7.509 1.00 93.00 89 PHE A C 1
ATOM 669 O O . PHE A 1 89 ? -6.146 5.448 8.592 1.00 93.00 89 PHE A O 1
ATOM 676 N N . GLU A 1 90 ? -5.878 7.350 7.409 1.00 91.88 90 GLU A N 1
ATOM 677 C CA . GLU A 1 90 ? -5.845 8.282 8.535 1.00 91.88 90 GLU A CA 1
ATOM 678 C C . GLU A 1 90 ? -4.726 7.893 9.523 1.00 91.88 90 GLU A C 1
ATOM 680 O O . GLU A 1 90 ? -4.964 7.731 10.722 1.00 91.88 90 GLU A O 1
ATOM 685 N N . VAL A 1 91 ? -3.527 7.614 9.008 1.00 91.06 91 VAL A N 1
ATOM 686 C CA . VAL A 1 91 ? -2.345 7.152 9.763 1.00 91.06 91 VAL A CA 1
ATOM 687 C C . VAL A 1 91 ? -1.174 8.100 9.519 1.00 91.06 91 VAL A C 1
ATOM 689 O O . VAL A 1 91 ? -1.163 8.801 8.517 1.00 91.06 91 VAL A O 1
ATOM 692 N N . SER A 1 92 ? -0.191 8.123 10.420 1.00 91.88 92 SER A N 1
ATOM 693 C CA . SER A 1 92 ? 1.068 8.844 10.208 1.00 91.88 92 SER A CA 1
ATOM 694 C C . SER A 1 92 ? 2.194 7.866 9.886 1.00 91.88 92 SER A C 1
ATOM 696 O O . SER A 1 92 ? 2.428 6.917 10.639 1.00 91.88 92 SER A O 1
ATOM 698 N N . ILE A 1 93 ? 2.886 8.100 8.776 1.00 92.00 93 ILE A N 1
ATOM 699 C CA . ILE A 1 93 ? 3.977 7.275 8.257 1.00 92.00 93 ILE A CA 1
ATOM 700 C C . ILE A 1 93 ? 5.165 8.191 7.966 1.00 92.00 93 ILE A C 1
ATOM 702 O O . ILE A 1 93 ? 5.094 9.075 7.116 1.00 92.00 93 ILE A O 1
ATOM 706 N N . CYS A 1 94 ? 6.303 7.961 8.622 1.00 91.06 94 CYS A N 1
ATOM 707 C CA . CYS A 1 94 ? 7.498 8.732 8.306 1.00 91.06 94 CYS A CA 1
ATOM 708 C C . CYS A 1 94 ? 8.064 8.292 6.952 1.00 91.06 94 CYS A C 1
ATOM 710 O O . CYS A 1 94 ? 8.355 7.117 6.733 1.00 91.06 94 CYS A O 1
ATOM 712 N N . THR A 1 95 ? 8.331 9.245 6.056 1.00 87.94 95 THR A N 1
ATOM 713 C CA . THR A 1 95 ? 8.916 8.958 4.734 1.00 87.94 95 THR A CA 1
ATOM 714 C C . THR A 1 95 ? 10.249 8.207 4.834 1.00 87.94 95 THR A C 1
ATOM 716 O O . THR A 1 95 ? 10.541 7.359 3.996 1.00 87.94 95 THR A O 1
ATOM 719 N N . GLN A 1 96 ? 11.047 8.467 5.878 1.00 88.12 96 GLN A N 1
ATOM 720 C CA . GLN A 1 96 ? 12.292 7.734 6.145 1.00 88.12 96 GLN A CA 1
ATOM 721 C C . GLN A 1 96 ? 12.064 6.245 6.437 1.00 88.12 96 GLN A C 1
ATOM 723 O O . GLN A 1 96 ? 12.920 5.438 6.089 1.00 88.12 96 GLN A O 1
ATOM 728 N N . GLU A 1 97 ? 10.927 5.872 7.036 1.00 89.69 97 GLU A N 1
ATOM 729 C CA . GLU A 1 97 ? 10.583 4.464 7.266 1.00 89.69 97 GLU A CA 1
ATOM 730 C C . GLU A 1 97 ? 10.374 3.752 5.928 1.00 89.69 97 GLU A C 1
ATOM 732 O O . GLU A 1 97 ? 10.898 2.663 5.736 1.00 89.69 97 GLU A O 1
ATOM 737 N N . ILE A 1 98 ? 9.708 4.403 4.966 1.00 89.06 98 ILE A N 1
ATOM 738 C CA . ILE A 1 98 ? 9.503 3.840 3.623 1.00 89.06 98 ILE A CA 1
ATOM 739 C C . ILE A 1 98 ? 10.798 3.804 2.809 1.00 89.06 98 ILE A C 1
ATOM 741 O O . ILE A 1 98 ? 11.029 2.850 2.079 1.00 89.06 98 ILE A O 1
ATOM 745 N N . GLN A 1 99 ? 11.680 4.795 2.950 1.00 87.50 99 GLN A N 1
ATOM 746 C CA . GLN A 1 99 ? 12.985 4.775 2.271 1.00 87.50 99 GLN A CA 1
ATOM 747 C C . GLN A 1 99 ? 13.903 3.647 2.759 1.00 87.50 99 GLN A C 1
ATOM 749 O O . GLN A 1 99 ? 14.784 3.220 2.019 1.00 87.50 99 GLN A O 1
ATOM 754 N N . ALA A 1 100 ? 13.716 3.175 3.994 1.00 88.94 100 ALA A N 1
ATOM 755 C CA . ALA A 1 100 ? 14.447 2.029 4.524 1.00 88.94 100 ALA A CA 1
ATOM 756 C C . ALA A 1 100 ? 13.896 0.680 4.023 1.00 88.94 100 ALA A C 1
ATOM 758 O O . ALA A 1 100 ? 14.534 -0.349 4.239 1.00 88.94 100 ALA A O 1
ATOM 759 N N . ILE A 1 101 ? 12.729 0.675 3.373 1.00 92.81 101 ILE A N 1
ATOM 760 C CA . ILE A 1 101 ? 12.093 -0.528 2.842 1.00 92.81 101 ILE A CA 1
ATOM 761 C C . ILE A 1 101 ? 12.667 -0.842 1.461 1.00 92.81 101 ILE A C 1
ATOM 763 O O . ILE A 1 101 ? 12.637 -0.009 0.556 1.00 92.81 101 ILE A O 1
ATOM 767 N N . GLY A 1 102 ? 13.167 -2.067 1.294 1.00 91.81 102 GLY A N 1
ATOM 768 C CA . GLY A 1 102 ? 13.736 -2.517 0.031 1.00 91.81 102 GLY A CA 1
ATOM 769 C C . GLY A 1 102 ? 12.653 -2.916 -0.959 1.00 91.81 102 GLY A C 1
ATOM 770 O O . GLY A 1 102 ? 12.672 -2.470 -2.105 1.00 91.81 102 GLY A O 1
ATOM 771 N N . THR A 1 103 ? 11.695 -3.731 -0.515 1.00 94.50 103 THR A N 1
ATOM 772 C CA . THR A 1 103 ? 10.797 -4.481 -1.404 1.00 94.50 103 THR A CA 1
ATOM 773 C C . THR A 1 103 ? 9.310 -4.152 -1.244 1.00 94.50 103 THR A C 1
ATOM 775 O O . THR A 1 103 ? 8.849 -3.669 -0.208 1.00 94.50 103 THR A O 1
ATOM 778 N N . VAL A 1 104 ? 8.513 -4.477 -2.269 1.00 93.88 104 VAL A N 1
ATOM 779 C CA . VAL A 1 104 ? 7.042 -4.354 -2.227 1.00 93.88 104 VAL A CA 1
ATOM 780 C C . VAL A 1 104 ? 6.434 -5.190 -1.097 1.00 93.88 104 VAL A C 1
ATOM 782 O O . VAL A 1 104 ? 5.488 -4.749 -0.442 1.00 93.88 104 VAL A O 1
ATOM 785 N N . GLY A 1 105 ? 6.954 -6.396 -0.851 1.00 93.62 105 GLY A N 1
ATOM 786 C CA . GLY A 1 105 ? 6.475 -7.266 0.225 1.00 93.62 105 GLY A CA 1
ATOM 787 C C . GLY A 1 105 ? 6.676 -6.648 1.609 1.00 93.62 105 GLY A C 1
ATOM 788 O O . GLY A 1 105 ? 5.745 -6.614 2.416 1.00 93.62 105 GLY A O 1
ATOM 789 N N . GLU A 1 106 ? 7.864 -6.098 1.857 1.00 95.25 106 GLU A N 1
ATOM 790 C CA . GLU A 1 106 ? 8.182 -5.396 3.104 1.00 95.25 106 GLU A CA 1
ATOM 791 C C . GLU A 1 106 ? 7.297 -4.164 3.304 1.00 95.25 106 GLU A C 1
ATOM 793 O O . GLU A 1 106 ? 6.774 -3.964 4.399 1.00 95.25 106 GLU A O 1
ATOM 798 N N . LEU A 1 107 ? 7.043 -3.390 2.245 1.00 95.06 107 LEU A N 1
ATOM 799 C CA . LEU A 1 107 ? 6.155 -2.227 2.302 1.00 95.06 107 LEU A CA 1
ATOM 800 C C . LEU A 1 107 ? 4.735 -2.616 2.722 1.00 95.06 107 LEU A C 1
ATOM 802 O O . LEU A 1 107 ? 4.142 -1.996 3.606 1.00 95.06 107 LEU A O 1
ATOM 806 N N . ARG A 1 108 ? 4.195 -3.672 2.110 1.00 94.12 108 ARG A N 1
ATOM 807 C CA . ARG A 1 108 ? 2.862 -4.201 2.431 1.00 94.12 108 ARG A CA 1
ATOM 808 C C . ARG A 1 108 ? 2.779 -4.667 3.884 1.00 94.12 108 ARG A C 1
ATOM 810 O O . ARG A 1 108 ? 1.793 -4.369 4.559 1.00 94.12 108 ARG A O 1
ATOM 817 N N . GLY A 1 109 ? 3.812 -5.356 4.370 1.00 94.12 109 GLY A N 1
ATOM 818 C CA . GLY A 1 109 ? 3.912 -5.789 5.764 1.00 94.12 109 GLY A CA 1
ATOM 819 C C . GLY A 1 109 ? 3.998 -4.618 6.744 1.00 94.12 109 GLY A C 1
ATOM 820 O O . GLY A 1 109 ? 3.255 -4.584 7.724 1.00 94.12 109 GLY A O 1
ATOM 821 N N . PHE A 1 110 ? 4.842 -3.631 6.445 1.00 95.38 110 PHE A N 1
ATOM 822 C CA . PHE A 1 110 ? 5.026 -2.435 7.262 1.00 95.38 110 PHE A CA 1
ATOM 823 C C . PHE A 1 110 ? 3.719 -1.651 7.436 1.00 95.38 110 PHE A C 1
ATOM 825 O O . PHE A 1 110 ? 3.326 -1.349 8.562 1.00 95.38 110 PHE A O 1
ATOM 832 N N . VAL A 1 111 ? 3.001 -1.367 6.342 1.00 94.81 111 VAL A N 1
ATOM 833 C CA . VAL A 1 111 ? 1.735 -0.618 6.417 1.00 94.81 111 VAL A CA 1
ATOM 834 C C . VAL A 1 111 ? 0.680 -1.411 7.190 1.00 94.81 111 VAL A C 1
ATOM 836 O O . VAL A 1 111 ? 0.001 -0.848 8.046 1.00 94.81 111 VAL A O 1
ATOM 839 N N . ALA A 1 112 ? 0.565 -2.721 6.955 1.00 93.94 112 ALA A N 1
ATOM 840 C CA . ALA A 1 112 ? -0.365 -3.564 7.706 1.00 93.94 112 ALA A CA 1
ATOM 841 C C . ALA A 1 112 ? -0.068 -3.550 9.217 1.00 93.94 112 ALA A C 1
ATOM 843 O O . ALA A 1 112 ? -0.992 -3.416 10.019 1.00 93.94 112 ALA A O 1
ATOM 844 N N . GLN A 1 113 ? 1.208 -3.623 9.606 1.00 93.69 113 GLN A N 1
ATOM 845 C CA . GLN A 1 113 ? 1.621 -3.536 11.007 1.00 93.69 113 GLN A CA 1
ATOM 846 C C . GLN A 1 113 ? 1.281 -2.171 11.616 1.00 93.69 113 GLN A C 1
ATOM 848 O O . GLN A 1 113 ? 0.650 -2.121 12.670 1.00 93.69 113 GLN A O 1
ATOM 853 N N . LYS A 1 114 ? 1.611 -1.068 10.934 1.00 93.19 114 LYS A N 1
ATOM 854 C CA . LYS A 1 114 ? 1.293 0.293 11.399 1.00 93.19 114 LYS A CA 1
ATOM 855 C C . LYS A 1 114 ? -0.201 0.498 11.639 1.00 93.19 114 LYS A C 1
ATOM 857 O O . LYS A 1 114 ? -0.594 1.136 12.615 1.00 93.19 114 LYS A O 1
ATOM 862 N N . LEU A 1 115 ? -1.051 -0.048 10.770 1.00 93.00 115 LEU A N 1
ATOM 863 C CA . LEU A 1 115 ? -2.503 0.053 10.927 1.00 93.00 115 LEU A CA 1
ATOM 864 C C . LEU A 1 115 ? -3.033 -0.824 12.065 1.00 93.00 115 LEU A C 1
ATOM 866 O O . LEU A 1 115 ? -3.933 -0.394 12.789 1.00 93.00 115 LEU A O 1
ATOM 870 N N . ALA A 1 116 ? -2.452 -2.008 12.271 1.00 90.69 11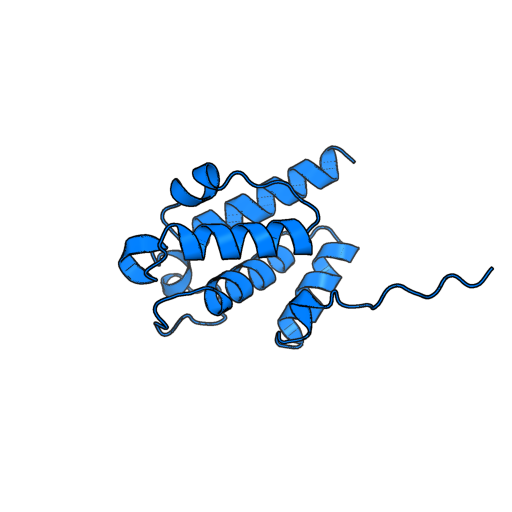6 ALA A N 1
ATOM 871 C CA . ALA A 1 116 ? -2.773 -2.846 13.421 1.00 90.69 116 ALA A CA 1
ATOM 872 C C . ALA A 1 116 ? -2.402 -2.153 14.747 1.00 90.69 116 ALA A C 1
ATOM 874 O O . ALA A 1 116 ? -3.204 -2.146 15.680 1.00 90.69 116 ALA A O 1
ATOM 875 N N . GLU A 1 117 ? -1.235 -1.504 14.813 1.00 89.50 117 GLU A N 1
ATOM 876 C CA . GLU A 1 117 ? -0.797 -0.714 15.972 1.00 89.50 117 GLU A CA 1
ATOM 877 C C . GLU A 1 117 ? -1.731 0.471 16.244 1.00 89.50 117 GLU A C 1
ATOM 879 O O . GLU A 1 117 ? -2.161 0.669 17.381 1.00 89.50 117 GLU A O 1
ATOM 884 N N . LYS A 1 118 ? -2.112 1.218 15.197 1.00 87.12 118 LYS A N 1
ATOM 885 C CA . LYS A 1 118 ? -3.087 2.313 15.303 1.00 87.12 118 LYS A CA 1
ATOM 886 C C . LYS A 1 118 ? -4.421 1.819 15.869 1.00 87.12 118 LYS A C 1
ATOM 888 O O . LYS A 1 118 ? -4.985 2.471 16.741 1.00 87.12 118 LYS A O 1
ATOM 893 N N . SER A 1 119 ? -4.927 0.684 15.381 1.00 80.88 119 SER A N 1
ATOM 894 C CA . SER A 1 119 ? -6.202 0.129 15.846 1.00 80.88 119 SER A CA 1
ATOM 895 C C . SER A 1 119 ? -6.138 -0.413 17.273 1.00 80.88 119 SER A C 1
ATOM 897 O O . SER A 1 119 ? -7.165 -0.431 17.938 1.00 80.88 119 SER A O 1
ATOM 899 N N . ALA A 1 120 ? -4.976 -0.875 17.741 1.00 78.19 120 ALA A N 1
ATOM 900 C CA . ALA A 1 120 ? -4.800 -1.331 19.120 1.00 78.19 120 ALA A CA 1
ATOM 901 C C . ALA A 1 120 ? -4.695 -0.169 20.126 1.00 78.19 120 ALA A C 1
ATOM 903 O O . ALA A 1 120 ? -4.932 -0.365 21.316 1.00 78.19 120 ALA A O 1
ATOM 904 N N . ALA A 1 121 ? -4.317 1.023 19.656 1.00 72.06 121 ALA A N 1
ATOM 905 C CA . ALA A 1 121 ? -4.185 2.231 20.468 1.00 72.06 121 ALA A CA 1
ATOM 906 C C . ALA A 1 121 ? -5.460 3.102 20.516 1.00 72.06 121 ALA A C 1
ATOM 908 O O . ALA A 1 121 ? -5.485 4.072 21.277 1.00 72.06 121 ALA A O 1
ATOM 909 N N . ALA A 1 122 ? -6.474 2.786 19.702 1.00 58.97 122 ALA A N 1
ATOM 910 C CA . ALA A 1 122 ? -7.755 3.495 19.598 1.00 58.97 122 ALA A CA 1
ATOM 911 C C . ALA A 1 122 ? -8.852 2.824 20.438 1.00 58.97 122 ALA A C 1
ATOM 913 O O . ALA A 1 122 ? -9.672 3.573 21.017 1.00 58.97 122 ALA A O 1
#

Radius of gyration: 14.45 Å; chains: 1; bounding box: 47×28×36 Å

pLDDT: mean 86.49, std 12.8, range [36.53, 95.38]